Protein 5O0U (pdb70)

Sequence (30 aa):
YCQKWMWTCDSERKCCEGMVCRLWCKKKLW

Foldseek 3Di:
DAAEAQGAADPPRHHDPQWHHPRGTDGDPD

Organism: Thrixopelma pruriens (NCBI:txid213387)

Nearest PDB structures (foldseek):
  5o0u-assembly1_A  TM=1.034E+00  e=8.676E-06  Thrixopelma pruriens
  6n4i-assembly1_E  TM=9.798E-01  e=1.953E-05  Thrixopelma pruriens
  6n4i-assembly1_G  TM=9.670E-01  e=2.392E-05  Thrixopelma pruriens
  6n4i-assembly1_H  TM=9.599E-01  e=4.109E-05  Thrixopelma pruriens
  6mk4-assembly1_A  TM=8.715E-01  e=7.551E-05  Thrixopelma pruriens

Structure (mmCIF, N/CA/C/O backbone):
data_5O0U
#
_entry.id   5O0U
#
_cell.length_a   37.669
_cell.length_b   37.669
_cell.length_c   103.944
_cell.angle_alpha   90.00
_cell.angle_beta   90.00
_cell.angle_gamma   120.00
#
_symmetry.space_group_name_H-M   'H 3 2'
#
loop_
_entity.id
_entity.type
_entity.pdbx_description
1 polymer Beta/omega-theraphotoxin-Tp2a
2 non-polymer 'CHLORIDE ION'
3 non-polymer 1,2-ETHANEDIOL
4 water water
#
loop_
_atom_site.group_PDB
_atom_site.id
_atom_site.type_symbol
_atom_site.label_atom_id
_atom_site.label_alt_id
_atom_site.label_comp_id
_at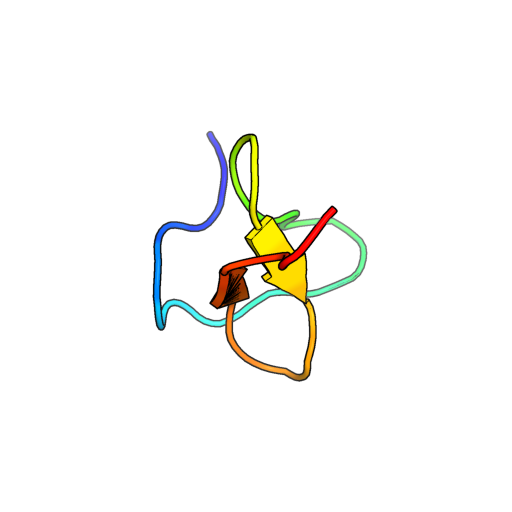om_site.label_asym_id
_atom_site.label_entity_id
_atom_site.label_seq_id
_atom_site.pdbx_PDB_ins_code
_atom_site.Cartn_x
_atom_site.Cartn_y
_atom_site.Cartn_z
_atom_site.occupancy
_atom_site.B_iso_or_equiv
_atom_site.auth_seq_id
_atom_site.auth_comp_id
_atom_site.auth_asym_id
_atom_site.auth_atom_id
_atom_site.pdbx_PDB_model_num
ATOM 1 N N . TYR A 1 1 ? 13.943 13.571 53.295 1.00 20.49 1001 TYR A N 1
ATOM 2 C CA . TYR A 1 1 ? 12.717 14.387 53.185 1.00 11.86 1001 TYR A CA 1
ATOM 3 C C . TYR A 1 1 ? 11.731 13.537 52.385 1.00 8.69 1001 TYR A C 1
ATOM 4 O O . TYR A 1 1 ? 11.218 12.528 52.890 1.00 9.29 1001 TYR A O 1
ATOM 20 N N . CYS A 1 2 ? 11.419 13.942 51.173 1.00 7.23 1002 CYS A N 1
ATOM 21 C CA . CYS A 1 2 ? 10.572 13.168 50.277 1.00 6.28 1002 CYS A CA 1
ATOM 22 C C . CYS A 1 2 ? 11.091 13.373 48.882 1.00 5.46 1002 CYS A C 1
ATOM 23 O O . CYS A 1 2 ? 11.885 14.286 48.606 1.00 6.60 1002 CYS A O 1
ATOM 26 N N . GLN A 1 3 ? 10.670 12.520 47.973 1.00 5.36 1003 GLN A N 1
ATOM 27 C CA . GLN A 1 3 ? 11.154 12.553 46.595 1.00 5.52 1003 GLN A CA 1
ATOM 28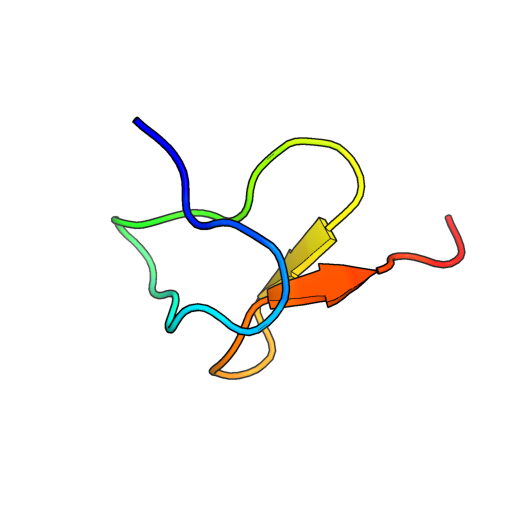 C C . GLN A 1 3 ? 10.255 13.477 45.760 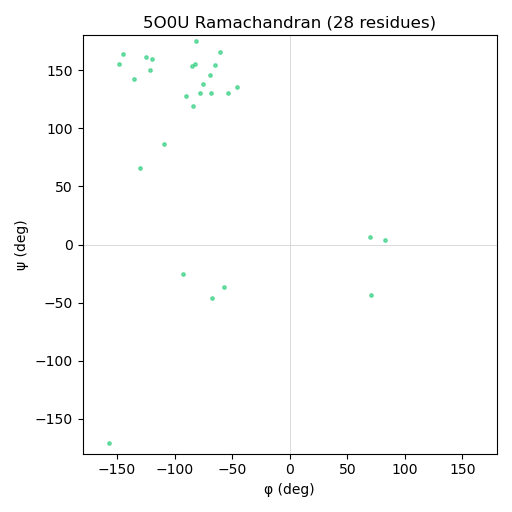1.00 4.97 1003 GLN A C 1
ATOM 29 O O . GLN A 1 3 ? 9.031 13.384 45.762 1.00 5.76 1003 GLN A O 1
ATOM 35 N N . LYS A 1 4 ? 10.903 14.415 45.070 1.00 5.31 1004 LYS A N 1
ATOM 36 C CA . LYS A 1 4 ? 10.216 15.421 44.276 1.00 5.56 1004 LYS A CA 1
ATOM 37 C C . LYS A 1 4 ? 9.816 14.870 42.913 1.00 5.59 1004 LYS A C 1
ATOM 38 O O . LYS A 1 4 ? 10.129 13.735 42.555 1.00 5.71 1004 LYS A O 1
ATOM 44 N N . TRP A 1 5 ? 9.092 15.693 42.145 1.00 6.15 1005 TRP A N 1
ATOM 45 C CA . TRP A 1 5 ? 8.653 15.295 40.807 1.00 6.34 1005 TRP A CA 1
ATOM 46 C C . TRP A 1 5 ? 9.840 14.832 39.982 1.00 6.28 1005 TRP A C 1
ATOM 47 O O . TRP A 1 5 ? 10.876 15.497 39.917 1.00 7.18 1005 TRP A O 1
ATOM 58 N N . MET A 1 6 ? 9.672 13.651 39.375 1.00 6.75 1006 MET A N 1
ATOM 59 C CA . MET A 1 6 ? 10.683 13.058 38.508 1.00 7.87 1006 MET A CA 1
ATOM 60 C C . MET A 1 6 ? 11.936 12.581 39.234 1.00 7.84 1006 MET A C 1
ATOM 61 O O . MET A 1 6 ? 12.851 12.127 38.579 1.00 11.17 1006 MET A O 1
ATOM 66 N N . TRP A 1 7 ? 11.947 12.619 40.555 1.00 6.49 1007 TRP A N 1
ATOM 67 C CA . TRP A 1 7 ? 13.016 11.960 41.299 1.00 6.45 1007 TRP A CA 1
ATOM 68 C C . TRP A 1 7 ? 12.690 10.467 41.417 1.00 6.10 1007 TRP A C 1
ATOM 69 O O . TRP A 1 7 ? 11.525 10.059 41.383 1.00 6.73 1007 TRP A O 1
ATOM 80 N N . THR A 1 8 ? 13.722 9.655 41.587 1.00 6.75 1008 THR A N 1
ATOM 81 C CA . THR A 1 8 ? 13.492 8.240 41.841 1.00 6.56 1008 THR A CA 1
ATOM 82 C C . THR A 1 8 ? 12.791 8.047 43.186 1.00 6.20 1008 THR A C 1
ATOM 83 O O . THR A 1 8 ? 12.913 8.879 44.083 1.00 7.47 1008 THR A O 1
ATOM 87 N N . CYS A 1 9 ? 12.078 6.931 43.302 1.00 5.78 1009 CYS A N 1
ATOM 88 C CA . CYS A 1 9 ? 11.328 6.673 44.527 1.00 5.63 1009 CYS A CA 1
ATOM 89 C C . CYS A 1 9 ? 11.280 5.164 44.760 1.00 5.73 1009 CYS A C 1
ATOM 90 O O . CYS A 1 9 ? 11.364 4.377 43.834 1.00 6.09 1009 CYS A O 1
ATOM 93 N N . ASP A 1 10 ? 11.114 4.813 46.033 1.00 5.93 1010 ASP A N 1
ATOM 94 C CA . ASP A 1 10 ? 11.018 3.422 46.417 1.00 6.20 1010 ASP A CA 1
ATOM 95 C C . ASP A 1 10 ? 10.300 3.317 47.736 1.00 6.44 1010 ASP A C 1
ATOM 96 O O . ASP A 1 10 ? 9.728 4.288 48.247 1.00 6.72 1010 ASP A O 1
ATOM 101 N N . SER A 1 11 ? 10.295 2.121 48.337 1.00 7.75 1011 SER A N 1
ATOM 102 C CA . SER A 1 11 ? 9.494 1.909 49.513 1.00 8.52 1011 SER A CA 1
ATOM 103 C C . SER A 1 11 ? 9.798 2.859 50.672 1.00 9.24 1011 SER A C 1
ATOM 104 O O . SER A 1 11 ? 8.888 3.181 51.397 1.00 14.50 1011 SER A O 1
ATOM 107 N N . GLU A 1 12 ? 11.066 3.223 50.867 1.00 8.93 1012 GLU A N 1
ATOM 108 C CA . GLU A 1 12 ? 11.570 4.116 51.908 1.00 12.50 1012 GLU A CA 1
ATOM 109 C C . GLU A 1 12 ? 11.675 5.567 51.525 1.00 9.48 1012 GLU A C 1
ATOM 110 O O . GLU A 1 12 ? 11.662 6.457 52.403 1.00 11.74 1012 GLU A O 1
ATOM 116 N N . ARG A 1 13 ? 11.825 5.826 50.240 1.00 8.37 1013 ARG A N 1
ATOM 117 C CA . ARG A 1 13 ? 11.959 7.164 49.699 1.00 7.99 1013 ARG A CA 1
ATOM 118 C C . ARG A 1 13 ? 10.663 7.464 48.936 1.00 6.31 1013 ARG A C 1
ATOM 119 O O . ARG A 1 13 ? 10.556 7.198 47.746 1.00 7.12 1013 ARG A O 1
ATOM 127 N N . LYS A 1 14 ? 9.684 7.960 49.680 1.00 6.95 1014 LYS A N 1
ATOM 128 C CA . LYS A 1 14 ? 8.342 8.171 49.142 1.00 6.63 1014 LYS A CA 1
ATOM 129 C C . LYS A 1 14 ? 8.231 9.479 48.451 1.00 5.69 1014 LYS A C 1
ATOM 130 O O . LYS A 1 14 ? 8.926 10.456 48.770 1.00 6.57 1014 LYS A O 1
ATOM 136 N N . CYS A 1 15 ? 7.303 9.565 47.493 1.00 5.72 1015 CYS A N 1
ATOM 137 C CA . CYS A 1 15 ? 7.063 10.814 46.805 1.00 5.77 1015 CYS A CA 1
ATOM 138 C C . CYS A 1 15 ? 6.418 11.845 47.739 1.00 5.80 1015 CYS A C 1
ATOM 139 O O . CYS A 1 15 ? 5.601 11.520 48.610 1.00 6.17 1015 CYS A O 1
ATOM 142 N N . CYS A 1 16 ? 6.775 13.103 47.524 1.00 5.67 1016 CYS A N 1
ATOM 143 C CA . CYS A 1 16 ? 6.128 14.201 48.211 1.00 6.27 1016 CYS A CA 1
ATOM 144 C C . CYS A 1 16 ? 4.628 14.258 47.899 1.00 6.74 1016 CYS A C 1
ATOM 145 O O . CYS A 1 16 ? 4.131 13.644 46.953 1.00 7.63 1016 CYS A O 1
ATOM 148 N N . GLU A 1 17 ? 3.948 15.033 48.717 1.00 7.07 1017 GLU A N 1
ATOM 149 C CA . GLU A 1 17 ? 2.516 15.226 48.664 1.00 7.69 1017 GLU A CA 1
ATOM 150 C C . GLU A 1 17 ? 2.028 15.471 47.249 1.00 7.98 1017 GLU A C 1
ATOM 151 O O . GLU A 1 17 ? 2.580 16.259 46.518 1.00 9.41 1017 GLU A O 1
ATOM 157 N N . GLY A 1 18 ? 0.938 14.807 46.914 1.00 8.80 1018 GLY A N 1
ATOM 158 C CA . GLY A 1 18 ? 0.293 14.971 45.614 1.00 9.27 1018 GLY A CA 1
ATOM 159 C C . GLY A 1 18 ? 0.908 14.155 44.493 1.00 8.96 1018 GLY A C 1
ATOM 160 O O . GLY A 1 18 ? 0.487 14.288 43.341 1.00 11.08 1018 GLY A O 1
ATOM 161 N N . MET A 1 19 ? 1.897 13.319 44.804 1.00 8.21 1019 MET A N 1
ATOM 162 C CA . MET A 1 19 ? 2.600 12.501 43.806 1.00 7.73 1019 MET A CA 1
ATOM 163 C C . MET A 1 19 ? 2.530 11.049 44.209 1.00 8.05 1019 MET A C 1
ATOM 164 O O . MET A 1 19 ? 2.296 10.713 45.366 1.00 9.99 1019 MET A O 1
ATOM 169 N N . VAL A 1 20 ? 2.772 10.199 43.212 1.00 8.10 1020 VAL A N 1
ATOM 170 C CA . VAL A 1 20 ? 2.725 8.748 43.360 1.00 8.79 1020 VAL A CA 1
ATOM 171 C C . VAL A 1 20 ? 3.942 8.145 42.670 1.00 7.55 1020 VAL A C 1
ATOM 172 O O . VAL A 1 20 ? 4.414 8.631 41.620 1.00 8.33 1020 VAL A O 1
ATOM 176 N N . CYS A 1 21 ? 4.483 7.099 43.279 1.00 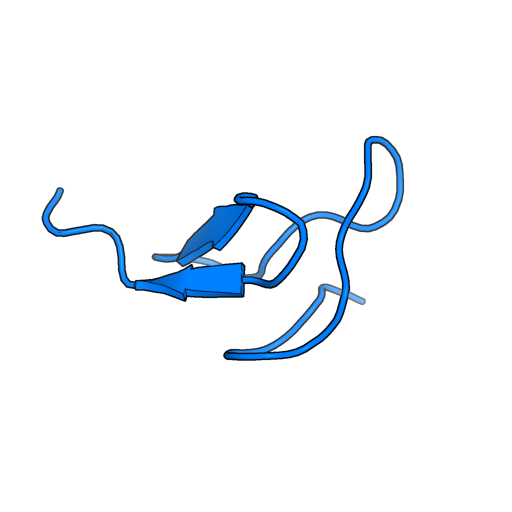8.18 1021 CYS A N 1
ATOM 177 C CA . CYS A 1 21 ? 5.717 6.499 42.771 1.00 8.00 1021 CYS A CA 1
ATOM 178 C C . CYS A 1 21 ? 5.443 5.503 41.639 1.00 8.67 1021 CYS A C 1
ATOM 179 O O . CYS A 1 21 ? 4.735 4.505 41.836 1.00 11.19 1021 CYS A O 1
ATOM 182 N N . ARG A 1 22 ? 5.991 5.777 40.453 1.00 8.62 1022 ARG A N 1
ATOM 183 C CA . ARG A 1 22 ? 6.009 4.811 39.346 1.00 9.73 1022 ARG A CA 1
ATOM 184 C C . ARG A 1 22 ? 7.448 4.751 38.848 1.00 8.61 1022 ARG A C 1
ATOM 185 O O . ARG A 1 22 ? 7.769 5.284 37.768 1.00 9.34 1022 ARG A O 1
ATOM 193 N N . LEU A 1 23 ? 8.316 4.242 39.738 1.00 8.15 1023 LEU A N 1
ATOM 194 C CA . LEU A 1 23 ? 9.791 4.265 39.653 1.00 7.65 1023 LEU A CA 1
ATOM 195 C C . LEU A 1 23 ? 10.398 5.647 39.852 1.00 6.56 1023 LEU A C 1
ATOM 196 O O . LEU A 1 23 ? 11.395 5.809 40.532 1.00 6.64 1023 LEU A O 1
ATOM 201 N N . TRP A 1 24 ? 9.773 6.644 39.216 1.00 6.75 1024 TRP A N 1
ATOM 202 C CA . TRP A 1 24 ? 9.995 8.076 39.474 1.00 6.55 1024 TRP A CA 1
ATOM 203 C C . TRP A 1 24 ? 8.664 8.658 39.927 1.00 6.41 1024 TRP A C 1
ATOM 204 O O . TRP A 1 24 ? 7.591 8.120 39.666 1.00 7.55 1024 TRP A O 1
ATOM 215 N N . CYS A 1 25 ? 8.740 9.804 40.601 1.00 6.12 1025 CYS A N 1
ATOM 216 C CA . CYS A 1 25 ? 7.505 10.426 41.140 1.00 5.67 1025 CYS A CA 1
ATOM 217 C C . CYS A 1 25 ? 6.731 11.130 40.061 1.00 6.04 1025 CYS A C 1
ATOM 218 O O . CYS A 1 25 ? 7.258 11.958 39.312 1.00 8.05 1025 CYS A O 1
ATOM 221 N N . LYS A 1 26 ? 5.425 10.825 40.018 1.00 6.90 10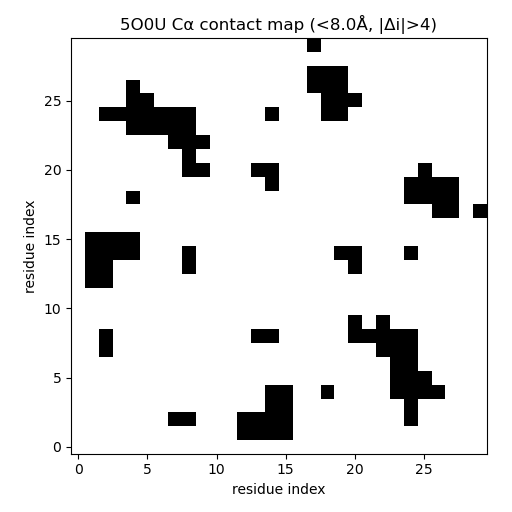26 LYS A N 1
ATOM 222 C CA . LYS A 1 26 ? 4.499 11.373 39.040 1.00 8.30 1026 LYS A CA 1
ATOM 223 C C . LYS A 1 26 ? 3.375 12.104 39.757 1.00 7.87 1026 LYS A C 1
ATOM 224 O O . LYS A 1 26 ? 3.004 11.764 40.873 1.00 8.65 1026 LYS A O 1
ATOM 227 N N . LYS A 1 27 ? 2.820 13.124 39.115 1.00 8.22 1027 LYS A N 1
ATOM 228 C CA . LYS A 1 27 ? 1.664 13.816 39.690 1.00 9.63 1027 LYS A CA 1
ATOM 229 C C . LYS A 1 27 ? 0.424 12.918 39.686 1.00 9.64 1027 LYS A C 1
ATOM 230 O O . LYS A 1 27 ? 0.092 12.360 38.676 1.00 13.17 1027 LYS A O 1
ATOM 234 N N . LYS A 1 28 ? -0.250 12.811 40.827 1.00 9.37 1028 LYS A N 1
ATOM 235 C CA . LYS A 1 28 ? -1.524 12.118 40.910 1.00 11.19 1028 LYS A CA 1
ATOM 236 C C . LYS A 1 28 ? -2.623 12.956 40.320 1.00 10.76 1028 LYS A C 1
ATOM 237 O O . LYS A 1 28 ? -2.702 14.148 40.619 1.00 14.06 1028 LYS A O 1
ATOM 243 N N . LEU A 1 29 ? -3.514 12.366 39.560 1.00 9.06 1029 LEU A N 1
ATOM 244 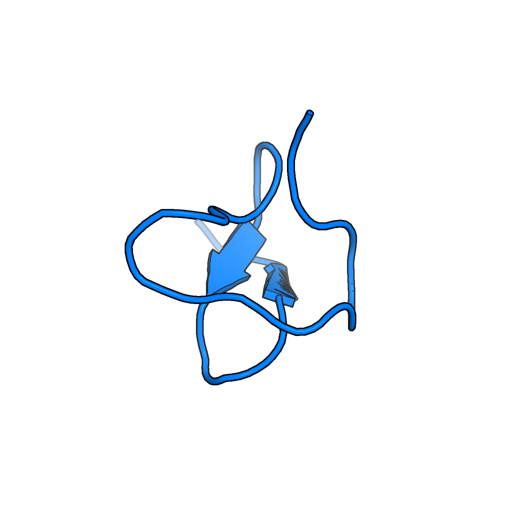C CA . LEU A 1 29 ? -4.708 13.111 39.181 1.00 8.98 1029 LEU A CA 1
ATOM 245 C C . LEU A 1 29 ? -5.575 13.353 4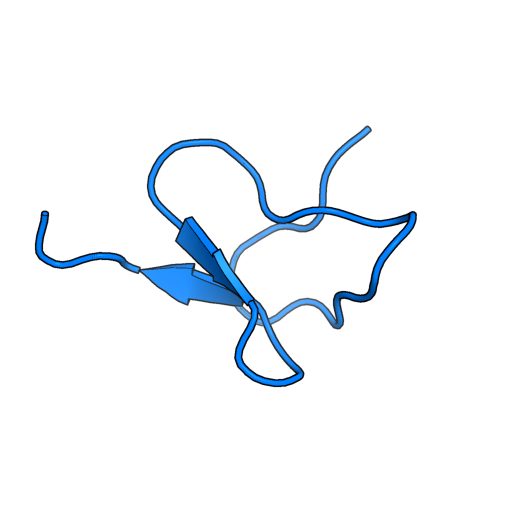0.419 1.00 7.48 1029 LEU A C 1
ATOM 246 O O . LEU A 1 29 ? -6.073 14.447 40.620 1.00 8.28 1029 LEU A O 1
ATOM 251 N N . TRP A 1 30 ? -5.757 12.277 41.203 1.00 7.08 1030 TRP A N 1
ATOM 252 C CA . TRP A 1 30 ? -6.404 12.360 42.502 1.00 6.87 1030 TRP A CA 1
ATOM 253 C C . TRP A 1 30 ? -6.063 11.113 43.305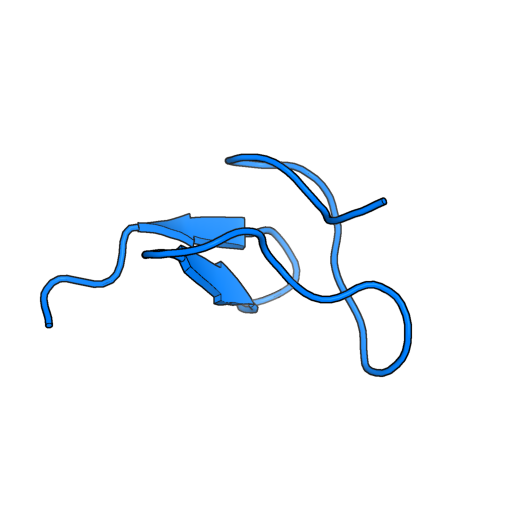 1.00 7.24 1030 TRP A C 1
ATOM 254 O O . TRP A 1 30 ? -5.550 10.135 42.711 1.00 8.12 1030 TRP A O 1
#

B-factor: mean 15.48, std 16.3, range [4.97, 120.21]

Secondary structure (DSSP, 8-state):
--B-TTSB--SSSPBPTTEEEESEEEE---

Solvent-accessible surface area: 2963 Å² total; per-residue (Å²): 248,33,30,92,144,100,141,85,13,64,106,154,140,145,22,15,178,45,33,55,54,153,134,131,0,23,106,99,162,256

GO terms:
  GO:0005576 extracellular region (C, EXP)

Radius of gyration: 7.75 Å; Cα contacts (8 Å, |Δi|>4): 54; chains: 1; bounding box: 20×14×15 Å